Protein AF-A0A948CAR6-F1 (afdb_monomer_lite)

Structure (mmCIF, N/CA/C/O backbone):
data_AF-A0A948CAR6-F1
#
_entry.id   AF-A0A948CAR6-F1
#
loop_
_atom_site.group_PDB
_atom_site.id
_atom_site.type_symbol
_atom_site.label_atom_id
_atom_site.label_alt_id
_atom_site.label_comp_id
_atom_site.label_asym_id
_atom_site.label_entity_id
_atom_site.label_seq_id
_atom_site.pdbx_PDB_ins_code
_atom_site.Cartn_x
_atom_site.Cartn_y
_atom_site.Cartn_z
_atom_site.occupancy
_atom_site.B_iso_or_equiv
_atom_site.auth_seq_id
_atom_site.auth_comp_id
_atom_site.auth_asym_id
_atom_site.auth_atom_id
_atom_site.pdbx_PDB_model_num
ATOM 1 N N . ARG A 1 1 ? 0.632 8.803 -1.531 1.00 84.75 1 ARG A N 1
ATOM 2 C CA . ARG A 1 1 ? 0.399 7.848 -0.410 1.00 84.75 1 ARG A CA 1
ATOM 3 C C . ARG A 1 1 ? -1.047 7.395 -0.493 1.00 84.75 1 ARG A C 1
ATOM 5 O O . ARG A 1 1 ? -1.861 8.176 -0.967 1.00 84.75 1 ARG A O 1
ATOM 12 N N . TYR A 1 2 ? -1.379 6.194 -0.027 1.00 86.69 2 TYR A N 1
ATOM 13 C CA . TYR A 1 2 ? -2.751 5.693 -0.081 1.00 86.69 2 TYR A CA 1
ATOM 14 C C . TYR A 1 2 ? -3.247 5.232 1.288 1.00 86.69 2 TYR A C 1
ATOM 16 O O . TYR A 1 2 ? -2.522 4.604 2.061 1.00 86.69 2 TYR A O 1
ATOM 24 N N . GLN A 1 3 ? -4.511 5.533 1.568 1.00 88.50 3 GLN A N 1
ATOM 25 C CA . GLN A 1 3 ? -5.299 4.881 2.605 1.00 88.50 3 GLN A CA 1
ATOM 26 C C . GLN A 1 3 ? -6.074 3.726 1.987 1.00 88.50 3 GLN A C 1
ATOM 28 O O . GLN A 1 3 ? -6.758 3.893 0.977 1.00 88.50 3 GLN A O 1
ATOM 33 N N . ILE A 1 4 ? -5.990 2.563 2.622 1.00 86.06 4 ILE A N 1
ATOM 34 C CA . ILE A 1 4 ? -6.732 1.368 2.233 1.00 86.06 4 ILE A CA 1
ATOM 35 C C . ILE A 1 4 ? -7.937 1.274 3.164 1.00 86.06 4 ILE A C 1
ATOM 37 O O . ILE A 1 4 ? -7.783 1.155 4.380 1.00 86.06 4 ILE A O 1
ATOM 41 N N . ILE A 1 5 ? -9.136 1.355 2.595 1.00 85.31 5 ILE A N 1
ATOM 42 C CA . ILE A 1 5 ? -10.402 1.437 3.317 1.00 85.31 5 ILE A CA 1
ATOM 43 C C . ILE A 1 5 ? -11.201 0.164 3.078 1.00 85.31 5 ILE A C 1
ATOM 45 O O . ILE A 1 5 ? -11.501 -0.185 1.944 1.00 85.31 5 ILE A O 1
ATOM 49 N N . HIS A 1 6 ? -11.617 -0.505 4.146 1.00 82.06 6 HIS A N 1
ATOM 50 C CA . HIS A 1 6 ? -12.501 -1.663 4.076 1.00 82.06 6 HIS A CA 1
ATOM 51 C C . HIS A 1 6 ? -13.669 -1.467 5.048 1.00 82.06 6 HIS A C 1
ATOM 53 O O . HIS A 1 6 ? -13.465 -1.133 6.214 1.00 82.06 6 HIS A O 1
ATOM 59 N N . LYS A 1 7 ? -14.906 -1.621 4.554 1.00 80.94 7 LYS A N 1
ATOM 60 C CA . LYS A 1 7 ? -16.158 -1.349 5.298 1.00 80.94 7 LYS A CA 1
ATOM 61 C C . LYS A 1 7 ? -16.161 0.019 6.009 1.00 80.94 7 LYS A C 1
ATOM 63 O O . LYS A 1 7 ? -16.523 0.127 7.176 1.00 80.94 7 LYS A O 1
ATOM 68 N N . GLY A 1 8 ? -15.717 1.064 5.307 1.00 79.38 8 GLY A N 1
ATOM 69 C CA . GLY A 1 8 ? -15.725 2.445 5.809 1.00 79.38 8 GLY A CA 1
ATOM 70 C C . GLY A 1 8 ? -14.635 2.789 6.832 1.00 79.38 8 GLY A C 1
ATOM 71 O O . GLY A 1 8 ? -14.614 3.917 7.313 1.00 79.38 8 GLY A O 1
ATOM 72 N N . LYS A 1 9 ? -13.718 1.865 7.151 1.00 77.00 9 LYS A N 1
ATOM 73 C CA . LYS A 1 9 ? -12.598 2.095 8.079 1.00 77.00 9 LYS A CA 1
ATOM 74 C C . LYS A 1 9 ? -11.255 1.966 7.369 1.00 77.00 9 LYS A C 1
ATOM 76 O O . LYS A 1 9 ? -11.115 1.138 6.471 1.00 77.00 9 LYS A O 1
ATOM 81 N N . VAL A 1 10 ? -10.267 2.754 7.789 1.00 81.75 10 VAL A N 1
ATOM 82 C CA . VAL A 1 10 ? -8.881 2.615 7.317 1.00 81.75 10 VAL A CA 1
ATOM 83 C C . VAL A 1 10 ? -8.286 1.352 7.934 1.00 81.75 10 VAL A C 1
ATOM 85 O O . VAL A 1 10 ? -8.264 1.207 9.148 1.00 81.75 10 VAL A O 1
ATOM 88 N N . VAL A 1 11 ? -7.821 0.426 7.103 1.00 79.75 11 VAL A N 1
ATOM 89 C CA . VAL A 1 11 ? -7.259 -0.862 7.544 1.00 79.75 11 VAL A CA 1
ATOM 90 C C . VAL A 1 11 ? -5.771 -0.999 7.234 1.00 79.75 11 VAL A C 1
ATOM 92 O O . VAL A 1 11 ? -5.101 -1.865 7.789 1.00 79.75 11 VAL A O 1
ATOM 95 N N . ALA A 1 12 ? -5.230 -0.146 6.366 1.00 83.44 12 ALA A N 1
ATOM 96 C CA . ALA A 1 12 ? -3.802 -0.078 6.094 1.00 83.44 12 ALA A CA 1
ATOM 97 C C . ALA A 1 12 ? -3.424 1.278 5.486 1.00 83.44 12 ALA A C 1
ATOM 99 O O . ALA A 1 12 ? -4.244 1.943 4.847 1.00 83.44 12 ALA A O 1
ATOM 100 N N . PHE A 1 13 ? -2.160 1.648 5.654 1.00 87.56 13 PHE A N 1
ATOM 101 C CA . PHE A 1 13 ? -1.530 2.732 4.906 1.00 87.56 13 PHE A CA 1
ATOM 102 C C . PHE A 1 13 ? -0.561 2.146 3.894 1.00 87.56 13 PHE A C 1
ATOM 104 O O . PHE A 1 13 ? 0.061 1.117 4.159 1.00 87.56 13 PHE A O 1
ATOM 111 N N . SER A 1 14 ? -0.400 2.801 2.751 1.00 90.38 14 SER A N 1
ATOM 112 C CA . SER A 1 14 ? 0.614 2.406 1.786 1.00 90.38 14 SER A CA 1
ATOM 113 C C . SER A 1 14 ? 1.304 3.580 1.108 1.00 90.38 14 SER A C 1
ATOM 115 O O . SER A 1 14 ? 0.806 4.710 1.028 1.00 90.38 14 SER A O 1
ATOM 117 N N . SER A 1 15 ? 2.505 3.298 0.630 1.00 90.69 15 SER A N 1
ATOM 118 C CA . SER A 1 15 ? 3.352 4.235 -0.091 1.00 90.69 15 SER A CA 1
ATOM 119 C C . SER A 1 15 ? 4.132 3.497 -1.161 1.00 90.69 15 SER A C 1
ATOM 121 O O . SER A 1 15 ? 4.531 2.353 -0.944 1.00 90.69 15 SER A O 1
ATOM 123 N N . ILE A 1 16 ? 4.363 4.173 -2.277 1.00 90.62 16 ILE A N 1
ATOM 124 C CA . ILE A 1 16 ? 5.209 3.697 -3.362 1.00 90.62 16 ILE A CA 1
ATOM 125 C C . ILE A 1 16 ? 6.347 4.693 -3.496 1.00 90.62 16 ILE A C 1
ATOM 127 O O . ILE A 1 16 ? 6.129 5.900 -3.379 1.00 90.62 16 ILE A O 1
ATOM 131 N N . HIS A 1 17 ? 7.551 4.162 -3.657 1.00 91.38 17 HIS A N 1
ATOM 132 C CA . HIS A 1 17 ? 8.781 4.931 -3.786 1.00 91.38 17 HIS A CA 1
ATOM 133 C C . HIS A 1 17 ? 9.592 4.365 -4.941 1.00 91.38 17 HIS A C 1
ATOM 135 O O . HIS A 1 17 ? 9.588 3.152 -5.145 1.00 91.38 17 HIS A O 1
ATOM 141 N N . ASP A 1 18 ? 10.327 5.211 -5.650 1.00 89.88 18 ASP A N 1
ATOM 142 C CA . ASP A 1 18 ? 11.266 4.744 -6.668 1.00 89.88 18 ASP A CA 1
ATOM 143 C C . ASP A 1 18 ? 12.378 3.906 -6.026 1.00 89.88 18 ASP A C 1
ATOM 145 O O . ASP A 1 18 ? 12.909 4.242 -4.960 1.00 89.88 18 ASP A O 1
ATOM 149 N N . HIS A 1 19 ? 12.753 2.798 -6.665 1.00 88.94 19 HIS A N 1
ATOM 150 C CA . HIS A 1 19 ? 13.827 1.961 -6.153 1.00 88.94 19 HIS A CA 1
ATOM 151 C C . HIS A 1 19 ? 15.189 2.610 -6.435 1.00 88.94 19 HIS A C 1
ATOM 153 O O . HIS A 1 19 ? 15.572 2.819 -7.585 1.00 88.94 19 HIS A O 1
ATOM 159 N N . HIS A 1 20 ? 15.978 2.858 -5.385 1.00 81.62 20 HIS A N 1
ATOM 160 C CA . HIS A 1 20 ? 17.252 3.587 -5.488 1.00 81.62 20 HIS A CA 1
ATOM 161 C C . HIS A 1 20 ? 18.255 2.980 -6.485 1.00 81.62 20 HIS A C 1
ATOM 163 O O . HIS A 1 20 ? 19.043 3.710 -7.083 1.00 81.62 20 HIS A O 1
ATOM 169 N N . PHE A 1 21 ? 18.245 1.656 -6.669 1.00 87.50 21 PHE A N 1
ATOM 170 C CA . PHE A 1 21 ? 19.213 0.960 -7.529 1.00 87.50 21 PHE A CA 1
ATOM 171 C C . PHE A 1 21 ? 18.643 0.487 -8.871 1.0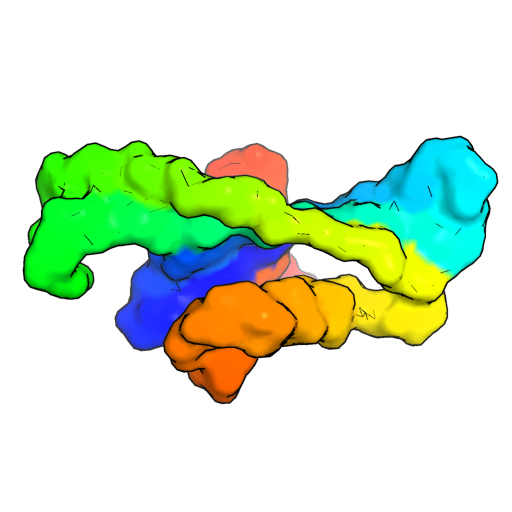0 87.50 21 PHE A C 1
ATOM 173 O O . PHE A 1 21 ? 19.406 0.178 -9.781 1.00 87.50 21 PHE A O 1
ATOM 180 N N . LEU A 1 22 ? 17.318 0.410 -9.008 1.00 88.19 22 LEU A N 1
ATOM 181 C CA . LEU A 1 22 ? 16.657 -0.175 -10.176 1.00 88.19 22 LEU A CA 1
ATOM 182 C C . LEU A 1 22 ? 15.708 0.877 -10.738 1.00 88.19 22 LEU A C 1
ATOM 184 O O . LEU A 1 22 ? 14.584 1.000 -10.273 1.00 88.19 22 LEU A O 1
ATOM 188 N N . LYS A 1 23 ? 16.178 1.642 -11.729 1.00 87.00 23 LYS A N 1
ATOM 189 C CA . LYS A 1 23 ? 15.453 2.808 -12.267 1.00 87.00 23 LYS A CA 1
ATOM 190 C C . LYS A 1 23 ? 14.065 2.482 -12.818 1.00 87.00 23 LYS A C 1
ATOM 192 O O . LYS A 1 23 ? 13.192 3.338 -12.795 1.00 87.00 23 LYS A O 1
ATOM 197 N N . ASP A 1 24 ? 13.870 1.251 -13.276 1.00 92.19 24 ASP A N 1
ATOM 198 C CA . ASP A 1 24 ? 12.600 0.788 -13.838 1.00 92.19 24 ASP A CA 1
ATOM 199 C C . ASP A 1 24 ? 11.724 0.068 -12.806 1.00 92.19 24 ASP A C 1
ATOM 201 O O . ASP A 1 24 ? 10.792 -0.638 -13.188 1.00 92.19 24 ASP A O 1
ATOM 205 N N . HIS A 1 25 ? 12.049 0.183 -11.515 1.00 93.94 25 HIS A N 1
ATOM 206 C CA . HIS A 1 25 ? 11.305 -0.449 -10.433 1.00 93.94 25 HIS A CA 1
ATOM 207 C C . HIS A 1 25 ? 10.919 0.549 -9.344 1.00 93.94 25 HIS A C 1
ATOM 209 O O . HIS A 1 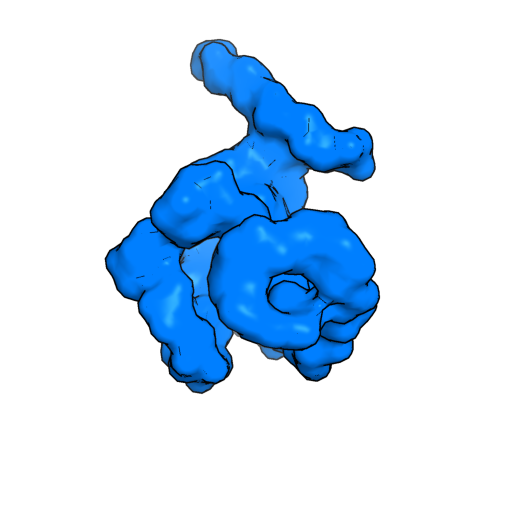25 ? 11.654 1.483 -9.020 1.00 93.94 25 HIS A O 1
ATOM 215 N N . SER A 1 26 ? 9.792 0.258 -8.712 1.00 93.12 26 SER A N 1
ATOM 216 C CA . SER A 1 26 ? 9.291 0.929 -7.528 1.00 93.12 26 SER A CA 1
ATOM 217 C C . SER A 1 26 ? 9.145 -0.072 -6.388 1.00 93.12 26 SER A C 1
ATOM 219 O O . SER A 1 26 ? 8.863 -1.255 -6.590 1.00 93.12 26 SER A O 1
ATOM 221 N N . THR A 1 27 ? 9.318 0.407 -5.164 1.00 92.12 27 THR A N 1
ATOM 222 C CA . THR A 1 27 ? 9.046 -0.347 -3.944 1.00 92.12 27 THR A CA 1
ATOM 223 C C . THR A 1 27 ? 7.686 0.068 -3.416 1.00 92.12 27 THR A C 1
ATOM 225 O O . THR A 1 27 ? 7.498 1.211 -2.990 1.00 92.12 27 THR A O 1
ATOM 228 N N . ALA A 1 28 ? 6.744 -0.870 -3.396 1.00 91.19 28 ALA A N 1
ATOM 229 C CA . ALA A 1 28 ? 5.473 -0.676 -2.722 1.00 91.19 28 ALA A CA 1
ATOM 230 C C . ALA A 1 28 ? 5.587 -1.172 -1.279 1.00 91.19 28 ALA A C 1
ATOM 232 O O . ALA A 1 28 ? 6.103 -2.255 -1.010 1.00 91.19 28 ALA A O 1
ATOM 233 N N . VAL A 1 29 ? 5.089 -0.368 -0.347 1.00 89.56 29 VAL A N 1
ATOM 234 C CA . VAL A 1 29 ? 5.081 -0.654 1.086 1.00 89.56 29 VAL A CA 1
ATOM 235 C C . VAL A 1 29 ? 3.657 -0.512 1.592 1.00 89.56 29 VAL A C 1
ATOM 237 O O . VAL A 1 29 ? 3.017 0.514 1.370 1.00 89.56 29 VAL A O 1
ATOM 240 N N . VAL A 1 30 ? 3.166 -1.527 2.290 1.00 87.50 30 VAL A N 1
ATOM 241 C CA . VAL A 1 30 ? 1.866 -1.567 2.952 1.00 87.50 30 VAL A CA 1
ATOM 242 C C . VAL A 1 30 ? 2.097 -1.832 4.434 1.00 87.50 30 VAL A C 1
ATOM 244 O O . VAL A 1 30 ? 2.772 -2.782 4.825 1.00 87.50 30 VAL A O 1
ATOM 247 N N . VAL A 1 31 ? 1.496 -0.997 5.270 1.00 84.44 31 VAL A N 1
ATOM 248 C CA . VAL A 1 31 ? 1.524 -1.109 6.724 1.00 84.44 31 VAL A CA 1
ATOM 249 C C . VAL A 1 31 ? 0.107 -1.438 7.194 1.00 84.44 31 VAL A C 1
ATOM 251 O O . VAL A 1 31 ? -0.738 -0.538 7.270 1.00 84.44 31 VAL A O 1
ATOM 254 N N . PRO A 1 32 ? -0.194 -2.721 7.472 1.00 76.69 32 PRO A N 1
ATOM 255 C CA . PRO A 1 32 ? -1.489 -3.128 7.994 1.00 76.69 32 PRO A CA 1
ATOM 256 C C . PRO A 1 32 ? -1.721 -2.566 9.394 1.00 76.69 32 PRO A C 1
ATOM 258 O O . PRO A 1 32 ? -0.865 -2.671 10.275 1.00 76.69 32 PRO A O 1
ATOM 261 N N . ILE A 1 33 ? -2.917 -2.037 9.617 1.00 76.75 33 ILE A N 1
ATOM 262 C CA . ILE A 1 33 ? -3.385 -1.604 10.930 1.00 76.75 33 ILE A CA 1
ATOM 263 C C . ILE A 1 33 ? -4.149 -2.781 11.529 1.00 76.75 33 ILE A C 1
ATOM 265 O O . ILE A 1 33 ? -5.143 -3.237 10.964 1.00 76.75 33 ILE A O 1
ATOM 269 N N . THR A 1 34 ? -3.697 -3.298 12.671 1.00 61.16 34 THR A N 1
ATOM 270 C CA . THR A 1 34 ? -4.484 -4.286 13.421 1.00 61.16 34 THR A CA 1
ATOM 271 C C . THR A 1 34 ? -5.178 -3.618 14.598 1.00 61.16 34 THR A C 1
ATOM 273 O O . THR A 1 34 ? -4.537 -2.979 15.434 1.00 61.16 34 THR A O 1
ATOM 276 N N . TYR A 1 35 ? -6.500 -3.776 14.655 1.00 59.19 35 TYR A N 1
ATOM 277 C CA . TYR A 1 35 ? -7.323 -3.398 15.800 1.00 59.19 35 TYR A CA 1
ATOM 278 C C . TYR A 1 35 ? -7.422 -4.609 16.729 1.00 59.19 35 TYR A C 1
ATOM 280 O O . TYR A 1 35 ? -7.860 -5.682 16.312 1.00 59.19 35 TYR A O 1
ATOM 288 N N . LYS A 1 36 ? -6.968 -4.483 17.977 1.00 47.28 36 LYS A N 1
ATOM 289 C CA . LYS A 1 36 ? -6.824 -5.628 18.886 1.00 47.28 36 LYS A CA 1
ATOM 290 C C . LYS A 1 36 ? -8.102 -5.890 19.703 1.00 47.28 36 LYS A C 1
ATOM 292 O O . LYS A 1 36 ? -8.124 -5.590 20.883 1.00 47.28 36 LYS A O 1
ATOM 297 N N . GLY A 1 37 ? -9.175 -6.416 19.104 1.00 51.06 37 GLY A N 1
ATOM 298 C CA . GLY A 1 37 ? -10.441 -6.722 19.804 1.00 51.06 37 GLY A CA 1
ATOM 299 C C . GLY A 1 37 ? -11.635 -6.895 18.859 1.00 51.06 37 GLY A C 1
ATOM 300 O O . GLY A 1 37 ? -11.438 -7.095 17.660 1.00 51.06 37 GLY A O 1
ATOM 301 N N . LYS A 1 38 ? -12.879 -6.837 19.374 1.00 47.06 38 LYS A N 1
ATOM 302 C CA . LYS A 1 38 ? -14.070 -6.778 18.504 1.00 47.06 38 LYS A CA 1
ATOM 303 C C . LYS A 1 38 ? -13.913 -5.566 17.588 1.00 47.06 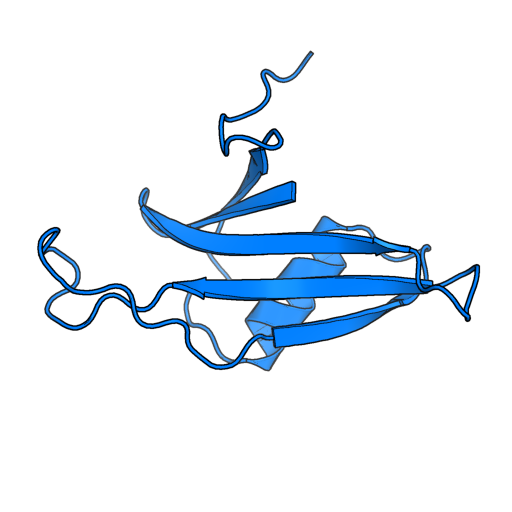38 LYS A C 1
ATOM 305 O O . LYS A 1 38 ? -13.538 -4.496 18.054 1.00 47.06 38 LYS A O 1
ATOM 310 N N . TRP A 1 39 ? -14.214 -5.747 16.305 1.00 52.69 39 TRP A N 1
ATOM 311 C CA . TRP A 1 39 ? -14.044 -4.809 15.179 1.00 52.69 39 TRP A CA 1
ATOM 312 C C . TRP A 1 39 ? -14.617 -3.380 15.383 1.00 52.69 39 TRP A C 1
ATOM 314 O O . TRP A 1 39 ? -14.512 -2.520 14.506 1.00 52.69 39 TRP A O 1
ATOM 324 N N . GLU A 1 40 ? -15.251 -3.129 16.525 1.00 46.84 40 GLU A N 1
ATOM 325 C CA . GLU A 1 40 ? -16.053 -1.968 16.892 1.00 46.84 40 GLU A CA 1
ATOM 326 C C . GLU A 1 40 ? -15.399 -1.074 17.956 1.00 46.84 40 GLU A C 1
ATOM 328 O O . GLU A 1 40 ? -15.832 0.063 18.111 1.00 46.84 40 GLU A O 1
ATOM 333 N N . ASP A 1 41 ? -14.352 -1.523 18.655 1.00 47.06 41 ASP A N 1
ATOM 334 C CA . ASP A 1 41 ? -13.807 -0.771 19.792 1.00 47.06 41 ASP A CA 1
ATOM 335 C C . ASP A 1 41 ? -12.655 0.172 19.380 1.00 47.06 41 ASP A C 1
ATOM 337 O O . ASP A 1 41 ? -11.562 -0.248 18.991 1.00 47.06 41 ASP A O 1
ATOM 341 N N . ALA A 1 42 ? -12.933 1.478 19.445 1.00 48.47 42 ALA A N 1
ATOM 342 C CA . ALA A 1 42 ? -12.030 2.566 19.065 1.00 48.47 42 ALA A CA 1
ATOM 343 C C . ALA A 1 42 ? -10.919 2.853 20.097 1.00 48.47 42 ALA A C 1
ATOM 345 O O . ALA A 1 42 ? -10.045 3.676 19.835 1.00 48.47 42 ALA A O 1
ATOM 346 N N . THR A 1 43 ? -10.933 2.192 21.260 1.00 45.81 43 THR A N 1
ATOM 347 C CA . THR A 1 43 ? -9.954 2.403 22.345 1.00 45.81 43 THR A CA 1
ATOM 348 C C . THR A 1 43 ? -8.717 1.505 22.240 1.00 45.81 43 THR A C 1
ATOM 350 O O . THR A 1 43 ? -7.777 1.609 23.032 1.00 45.81 43 THR A O 1
ATOM 353 N N . LEU A 1 44 ? -8.693 0.604 21.257 1.00 47.56 44 LEU A N 1
ATOM 354 C CA . LEU A 1 44 ? -7.701 -0.457 21.174 1.00 47.56 44 LEU A CA 1
ATOM 355 C C . LEU A 1 44 ? -6.386 0.016 20.553 1.00 47.56 44 LEU A C 1
ATOM 357 O O . LEU A 1 44 ? -6.354 0.585 19.462 1.00 47.56 44 LEU A O 1
ATOM 361 N N . LYS A 1 45 ? -5.279 -0.291 21.242 1.00 45.81 45 LYS A N 1
ATOM 362 C CA . LYS A 1 45 ? -3.910 -0.017 20.781 1.00 45.81 45 LYS A CA 1
ATOM 363 C C . LYS A 1 45 ? -3.698 -0.561 19.366 1.00 45.81 45 LYS A C 1
ATOM 365 O O . LYS A 1 45 ? -3.813 -1.766 19.143 1.00 45.81 45 LYS A O 1
ATOM 370 N N . VAL A 1 46 ? -3.327 0.329 18.447 1.00 51.00 46 VAL A N 1
ATOM 371 C CA . VAL A 1 46 ? -2.866 -0.026 17.103 1.00 51.00 46 VAL A CA 1
ATOM 372 C C . VAL A 1 46 ? -1.575 -0.828 17.239 1.00 51.00 46 VAL A C 1
ATOM 374 O O . VAL A 1 46 ? -0.565 -0.305 17.709 1.00 51.00 46 VAL A O 1
ATOM 377 N N . THR A 1 47 ? -1.593 -2.097 16.839 1.00 48.75 47 THR A N 1
ATOM 378 C CA . THR A 1 47 ? -0.359 -2.856 16.611 1.00 48.75 47 THR A CA 1
ATOM 379 C C . THR A 1 47 ? -0.064 -2.872 15.117 1.00 48.75 47 THR A C 1
ATOM 381 O O . THR A 1 47 ? -0.907 -3.264 14.306 1.00 48.75 47 THR A O 1
ATOM 384 N N . TYR A 1 48 ? 1.128 -2.423 14.737 1.00 53.75 48 TYR A N 1
ATOM 385 C CA . TYR A 1 48 ? 1.636 -2.607 13.384 1.00 53.75 48 TYR A CA 1
ATOM 386 C C . TYR A 1 48 ? 1.966 -4.092 13.223 1.00 53.75 48 TYR A C 1
ATOM 388 O O . TYR A 1 48 ? 2.798 -4.623 13.958 1.00 53.75 48 TYR A O 1
ATOM 396 N N . LYS A 1 49 ? 1.257 -4.786 12.328 1.00 57.56 49 LYS A N 1
ATOM 397 C CA . LYS A 1 49 ? 1.682 -6.121 11.885 1.00 57.56 49 LYS A CA 1
ATOM 398 C C . LYS A 1 49 ? 2.910 -5.949 10.984 1.00 57.56 49 LYS A C 1
ATOM 400 O O . LYS A 1 49 ? 3.140 -4.837 10.507 1.00 57.56 49 LYS A O 1
ATOM 405 N N . ASP A 1 50 ? 3.670 -7.020 10.761 1.00 66.88 50 ASP A N 1
ATOM 406 C CA . ASP A 1 50 ? 4.860 -6.995 9.904 1.00 66.88 50 ASP A CA 1
ATOM 407 C C . ASP A 1 50 ? 4.605 -6.200 8.621 1.00 66.88 50 ASP A C 1
ATOM 409 O O . ASP A 1 50 ? 3.617 -6.422 7.913 1.00 66.88 50 ASP A O 1
ATOM 413 N N . LEU A 1 51 ? 5.484 -5.231 8.374 1.00 76.62 51 LEU A N 1
ATOM 414 C CA . LEU A 1 51 ? 5.423 -4.372 7.206 1.00 76.62 51 LEU A CA 1
ATOM 415 C C . LEU A 1 51 ? 5.521 -5.235 5.950 1.00 76.62 51 LEU A C 1
ATOM 417 O O . LEU A 1 51 ? 6.432 -6.045 5.785 1.00 76.62 51 LEU A O 1
ATOM 421 N N . ILE A 1 52 ? 4.564 -5.038 5.060 1.00 85.00 52 ILE A N 1
ATOM 422 C CA . ILE A 1 52 ? 4.471 -5.746 3.798 1.00 85.00 52 ILE A CA 1
ATOM 423 C C . ILE A 1 52 ? 5.159 -4.879 2.757 1.00 85.00 52 ILE A C 1
ATOM 425 O O . ILE A 1 52 ? 4.775 -3.728 2.576 1.00 85.00 52 ILE A O 1
ATOM 429 N N . HIS A 1 53 ? 6.151 -5.402 2.054 1.00 89.50 53 HIS A N 1
ATOM 430 C CA . HIS A 1 53 ? 6.758 -4.675 0.948 1.00 89.50 53 HIS A CA 1
ATOM 431 C C . HIS A 1 53 ? 7.199 -5.628 -0.149 1.00 89.50 53 HIS A C 1
ATOM 433 O O . HIS A 1 53 ? 7.465 -6.800 0.112 1.00 89.50 53 HIS A O 1
ATOM 439 N N . ASP A 1 54 ? 7.241 -5.116 -1.371 1.00 91.12 54 ASP A N 1
ATOM 440 C CA . ASP A 1 54 ? 7.793 -5.816 -2.525 1.00 91.12 54 ASP A CA 1
ATOM 441 C C . ASP A 1 54 ? 8.175 -4.800 -3.606 1.00 91.12 54 ASP A C 1
ATOM 443 O O . ASP A 1 54 ? 7.787 -3.626 -3.554 1.00 91.12 54 ASP A O 1
ATOM 447 N N . MET A 1 55 ? 8.948 -5.265 -4.578 1.00 92.31 55 MET A N 1
ATOM 448 C CA . MET A 1 55 ? 9.388 -4.486 -5.723 1.00 92.31 55 MET A CA 1
ATOM 449 C C . MET A 1 55 ? 8.562 -4.835 -6.955 1.00 92.31 55 MET A C 1
ATOM 451 O O . MET A 1 55 ? 8.268 -5.999 -7.228 1.00 92.31 55 MET A O 1
ATOM 455 N N . PHE A 1 56 ? 8.226 -3.813 -7.731 1.00 92.75 56 PHE A N 1
ATOM 456 C CA . PHE A 1 56 ? 7.438 -3.944 -8.946 1.00 92.75 56 PHE A CA 1
ATOM 457 C C . PHE A 1 56 ? 8.096 -3.163 -10.078 1.00 92.75 56 PHE A C 1
ATOM 459 O O . PHE A 1 56 ? 8.669 -2.107 -9.824 1.00 92.75 56 PHE A O 1
ATOM 466 N N . PRO A 1 57 ? 7.997 -3.631 -11.331 1.00 94.19 57 PRO A N 1
ATOM 467 C CA . PRO A 1 57 ? 8.336 -2.802 -12.478 1.00 94.19 57 PRO A CA 1
ATOM 468 C C . PRO A 1 57 ? 7.442 -1.554 -12.526 1.00 94.19 57 PRO A C 1
ATOM 470 O O . PRO A 1 57 ? 6.235 -1.657 -12.296 1.00 94.19 57 PRO A O 1
ATOM 473 N N . ASN A 1 58 ? 7.990 -0.406 -12.926 1.00 90.62 58 ASN A N 1
ATOM 474 C CA . ASN A 1 58 ? 7.255 0.865 -13.056 1.00 90.62 58 ASN A CA 1
ATOM 475 C C . ASN A 1 58 ? 6.118 0.809 -14.092 1.00 90.62 58 ASN A C 1
ATOM 477 O O . ASN A 1 58 ? 5.237 1.664 -14.107 1.00 90.62 58 ASN A O 1
ATOM 481 N N . SER A 1 59 ? 6.103 -0.212 -14.955 1.00 92.56 59 SER A N 1
ATOM 482 C CA . SER A 1 59 ? 4.990 -0.486 -15.868 1.00 92.56 59 SER A CA 1
ATOM 483 C C . SER A 1 59 ? 3.722 -0.970 -15.153 1.00 92.56 59 SER A C 1
ATOM 485 O O . SER A 1 59 ? 2.641 -0.944 -15.739 1.00 92.56 59 SER A O 1
ATOM 487 N N . VAL A 1 60 ? 3.836 -1.461 -13.914 1.00 91.88 60 VAL A N 1
ATOM 488 C CA . VAL A 1 60 ? 2.697 -1.892 -13.098 1.00 91.88 60 VAL A CA 1
ATOM 489 C C . VAL A 1 60 ? 2.092 -0.669 -12.423 1.00 91.88 60 VAL A C 1
ATOM 491 O O . VAL A 1 60 ? 2.786 0.051 -11.710 1.00 91.88 60 VAL A O 1
ATOM 494 N N . LYS A 1 61 ? 0.784 -0.454 -12.597 1.00 90.62 61 LYS A N 1
ATOM 495 C CA . LYS A 1 61 ? 0.081 0.657 -11.946 1.00 90.62 61 LYS A CA 1
ATOM 496 C C . LYS A 1 61 ? 0.194 0.558 -10.431 1.00 90.62 61 LYS A C 1
ATOM 498 O O . LYS A 1 61 ? 0.013 -0.515 -9.864 1.00 90.62 61 LYS A O 1
ATOM 503 N N . GLU A 1 62 ? 0.392 1.698 -9.785 1.00 88.94 62 GLU A N 1
ATOM 504 C CA . GLU A 1 62 ? 0.524 1.822 -8.332 1.00 88.94 62 GLU A CA 1
ATOM 505 C C . GLU A 1 62 ? -0.561 1.070 -7.541 1.00 88.94 62 GLU A C 1
ATOM 507 O O . GLU A 1 62 ? -0.273 0.315 -6.609 1.00 88.94 62 GLU A O 1
ATOM 512 N N . GLU A 1 63 ? -1.818 1.210 -7.960 1.00 87.06 63 GLU A N 1
ATOM 513 C CA . GLU A 1 63 ? -2.952 0.510 -7.356 1.00 87.06 63 GLU A CA 1
ATOM 514 C C . GLU A 1 63 ? -2.827 -1.018 -7.439 1.00 87.06 63 GLU A C 1
ATOM 516 O O . GLU A 1 63 ? -3.113 -1.724 -6.467 1.00 87.06 63 GLU A O 1
ATOM 521 N N . ASP A 1 64 ? -2.341 -1.536 -8.565 1.00 88.88 64 ASP A N 1
ATOM 522 C CA . ASP A 1 64 ? -2.165 -2.971 -8.770 1.00 88.88 64 ASP A CA 1
ATOM 523 C C . ASP A 1 64 ? -0.985 -3.515 -7.954 1.00 88.88 64 ASP A C 1
ATOM 525 O O . ASP A 1 64 ? -1.052 -4.642 -7.455 1.00 88.88 64 ASP A O 1
ATOM 529 N N . GLN A 1 65 ? 0.068 -2.719 -7.743 1.00 90.00 65 GLN A N 1
ATOM 530 C CA . GLN A 1 65 ? 1.175 -3.075 -6.844 1.00 90.00 65 GLN A CA 1
ATOM 531 C C . GLN A 1 65 ? 0.662 -3.284 -5.408 1.00 90.00 65 GLN A C 1
ATOM 533 O O . GLN A 1 65 ? 0.909 -4.319 -4.782 1.00 90.00 65 GLN A O 1
ATOM 538 N N . ILE A 1 66 ? -0.139 -2.340 -4.903 1.00 88.56 66 ILE A N 1
ATOM 539 C CA . ILE A 1 66 ? -0.708 -2.385 -3.546 1.00 88.56 66 ILE A CA 1
ATOM 540 C C . ILE A 1 66 ? -1.706 -3.541 -3.393 1.00 88.56 66 ILE A C 1
ATOM 542 O O . ILE A 1 66 ? -1.660 -4.271 -2.398 1.00 88.56 66 ILE A O 1
ATOM 546 N N . LYS A 1 67 ? -2.589 -3.758 -4.376 1.00 85.06 67 LYS A N 1
ATOM 547 C CA . LYS A 1 67 ? -3.533 -4.890 -4.365 1.00 85.06 67 LYS A CA 1
ATOM 548 C C . LYS A 1 67 ? -2.813 -6.236 -4.358 1.00 85.06 67 LYS A C 1
ATOM 550 O O . LYS A 1 67 ? -3.214 -7.129 -3.608 1.00 85.06 67 LYS A O 1
ATOM 555 N N . ASN A 1 68 ? -1.739 -6.376 -5.138 1.00 87.12 68 ASN A N 1
ATOM 556 C CA . ASN A 1 68 ? -0.913 -7.585 -5.141 1.00 87.12 68 ASN A CA 1
ATOM 557 C C . ASN A 1 68 ? -0.320 -7.867 -3.757 1.00 87.12 68 ASN A C 1
ATOM 559 O O . ASN A 1 68 ? -0.412 -8.996 -3.270 1.00 87.12 68 ASN A O 1
ATOM 563 N N . LEU A 1 69 ? 0.224 -6.845 -3.092 1.00 86.75 69 LEU A N 1
ATOM 564 C CA . LEU A 1 69 ? 0.750 -6.967 -1.732 1.00 86.75 69 LEU A CA 1
ATOM 565 C C . LEU A 1 69 ? -0.316 -7.426 -0.728 1.00 86.75 69 LEU A C 1
ATOM 567 O O . LEU A 1 69 ? -0.099 -8.385 0.016 1.00 86.75 69 LEU A O 1
ATOM 571 N N . LEU A 1 70 ? -1.493 -6.797 -0.743 1.00 81.44 70 LEU A N 1
ATOM 572 C CA . LEU A 1 70 ? -2.609 -7.168 0.13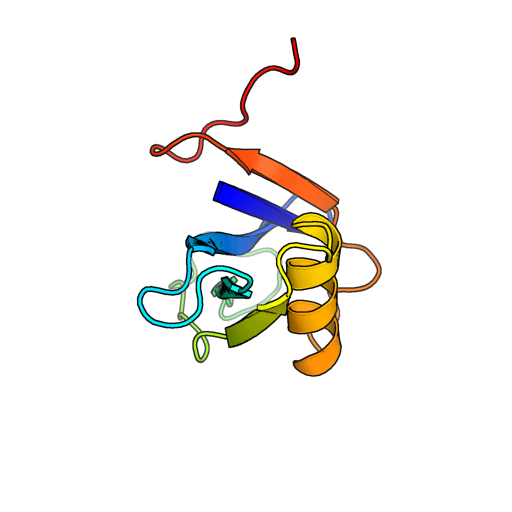4 1.00 81.44 70 LEU A CA 1
ATOM 573 C C . LEU A 1 70 ? -3.103 -8.600 -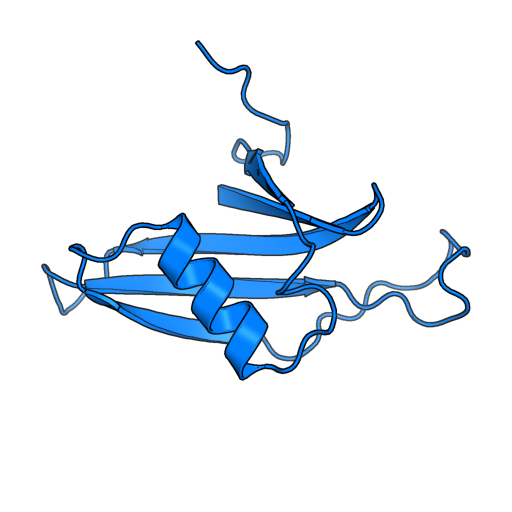0.118 1.00 81.44 70 LEU A C 1
ATOM 575 O O . LEU A 1 70 ? -3.397 -9.332 0.831 1.00 81.44 70 LEU A O 1
ATOM 579 N N . GLY A 1 71 ? -3.175 -9.008 -1.389 1.00 77.44 71 GLY A N 1
ATOM 580 C CA . GLY A 1 71 ? -3.598 -10.347 -1.795 1.00 77.44 71 GLY A CA 1
ATOM 581 C C . GLY A 1 71 ? -2.629 -11.443 -1.346 1.00 77.44 71 GLY A C 1
ATOM 582 O O . GLY A 1 71 ? -3.066 -12.470 -0.823 1.00 77.44 71 GLY A O 1
ATOM 583 N N . ARG A 1 72 ? -1.315 -11.217 -1.484 1.00 73.50 72 ARG A N 1
ATOM 584 C CA . ARG A 1 72 ? -0.272 -12.179 -1.075 1.00 73.50 72 ARG A CA 1
ATOM 585 C C . ARG A 1 72 ? -0.251 -12.424 0.429 1.00 73.50 72 ARG A C 1
ATOM 587 O O . ARG A 1 72 ? -0.089 -13.561 0.862 1.00 73.50 72 ARG A O 1
ATOM 594 N N . TYR A 1 73 ? -0.498 -11.388 1.224 1.00 69.19 73 TYR A N 1
ATOM 595 C CA . TYR A 1 73 ? -0.518 -11.495 2.684 1.00 69.19 73 TYR A CA 1
ATOM 596 C C . TYR A 1 73 ? -1.820 -12.065 3.260 1.00 69.19 73 TYR A C 1
ATOM 598 O O . TYR A 1 73 ? -2.013 -12.043 4.478 1.00 69.19 73 TYR A O 1
ATOM 606 N N . ARG A 1 74 ? -2.716 -12.593 2.405 1.00 63.16 74 ARG A N 1
ATOM 607 C CA . ARG A 1 74 ? -4.036 -13.130 2.782 1.00 63.16 74 ARG A CA 1
ATOM 608 C C . ARG A 1 74 ? -4.822 -12.177 3.691 1.00 63.16 74 ARG A C 1
ATOM 610 O O . ARG A 1 74 ? -5.609 -12.623 4.524 1.00 63.16 74 ARG A O 1
ATOM 617 N N . ALA A 1 75 ? -4.614 -10.868 3.554 1.00 63.91 75 ALA A N 1
ATOM 618 C CA . ALA A 1 75 ? -5.435 -9.900 4.255 1.00 63.91 75 ALA A CA 1
ATOM 619 C C . ALA A 1 75 ? -6.841 -9.987 3.649 1.00 63.91 75 ALA A C 1
ATOM 621 O O . ALA A 1 75 ? -7.017 -9.732 2.457 1.00 63.91 75 ALA A O 1
ATOM 622 N N . GLU A 1 76 ? -7.842 -10.357 4.453 1.00 60.09 76 GLU A N 1
ATOM 623 C CA . GLU A 1 76 ? -9.239 -10.529 4.009 1.00 60.09 76 GLU A CA 1
ATOM 624 C C . GLU A 1 76 ? -9.787 -9.291 3.272 1.00 60.09 76 GLU A C 1
ATOM 626 O O . GLU A 1 76 ? -10.706 -9.375 2.458 1.00 60.09 76 GLU A O 1
ATOM 631 N N . TRP A 1 77 ? -9.170 -8.135 3.509 1.00 66.06 77 TRP A N 1
ATOM 632 C CA . TRP A 1 77 ? -9.521 -6.848 2.928 1.00 66.06 77 TRP A CA 1
ATOM 633 C C . TRP A 1 77 ? -9.178 -6.729 1.438 1.00 66.06 77 TRP A C 1
ATOM 635 O O . TRP A 1 77 ? -9.861 -5.993 0.736 1.00 66.06 77 TRP A O 1
ATOM 645 N N . GLY A 1 78 ? -8.178 -7.452 0.914 1.00 64.88 78 GLY A N 1
ATOM 646 C CA . GLY A 1 78 ? -7.619 -7.207 -0.428 1.00 64.88 78 GLY A CA 1
ATOM 647 C C . GLY A 1 78 ? -8.627 -7.259 -1.587 1.00 64.88 78 GLY A C 1
ATOM 648 O O . GLY A 1 78 ? -8.451 -6.566 -2.582 1.00 64.88 78 GLY A O 1
ATOM 649 N N . LYS A 1 79 ? -9.718 -8.027 -1.452 1.00 67.00 79 LYS A N 1
ATOM 650 C CA . LYS A 1 79 ? -10.761 -8.153 -2.492 1.00 67.00 79 LYS A CA 1
ATOM 651 C C . LYS A 1 79 ? -11.836 -7.065 -2.456 1.00 67.00 79 LYS A C 1
ATOM 653 O O . LYS A 1 79 ? -12.583 -6.922 -3.413 1.00 67.00 79 LYS A O 1
ATOM 658 N N . SER A 1 80 ? -11.971 -6.357 -1.340 1.00 72.94 80 SER A N 1
ATOM 659 C CA . SER A 1 80 ? -13.092 -5.434 -1.088 1.00 72.94 80 SER A CA 1
ATOM 660 C C . SER A 1 80 ? -12.650 -4.113 -0.462 1.00 72.94 80 SER A C 1
ATOM 662 O O . SER A 1 80 ? -13.482 -3.332 -0.002 1.00 72.94 80 SER A O 1
ATOM 664 N N . ALA A 1 81 ? -11.342 -3.875 -0.402 1.00 77.69 81 ALA A N 1
ATOM 665 C CA . ALA A 1 81 ? -10.785 -2.616 0.033 1.00 77.69 81 ALA A CA 1
ATOM 666 C C . ALA A 1 81 ? -10.774 -1.618 -1.127 1.00 77.69 81 ALA A C 1
ATOM 668 O O . ALA A 1 81 ? -10.398 -1.952 -2.250 1.00 77.69 81 ALA A O 1
ATOM 669 N N . THR A 1 82 ? -11.170 -0.387 -0.837 1.00 85.06 82 THR A N 1
ATOM 670 C CA . THR A 1 82 ? -11.012 0.756 -1.729 1.00 85.06 82 THR A CA 1
ATOM 671 C C . THR A 1 82 ? -9.769 1.536 -1.333 1.00 85.06 82 THR A C 1
ATOM 673 O O . THR A 1 82 ? -9.379 1.557 -0.165 1.00 85.06 82 THR A O 1
ATOM 676 N N . MET A 1 83 ? -9.124 2.172 -2.303 1.00 86.12 83 MET A N 1
ATOM 677 C CA . MET A 1 83 ? -7.963 3.015 -2.050 1.00 86.12 83 MET A CA 1
ATOM 678 C C . MET A 1 83 ? -8.331 4.482 -2.214 1.00 86.12 83 MET A C 1
ATOM 680 O O . MET A 1 83 ? -9.048 4.844 -3.143 1.00 86.12 83 MET A O 1
ATOM 684 N N . LYS A 1 84 ? -7.823 5.325 -1.316 1.00 85.81 84 LYS A N 1
ATOM 685 C CA . LYS A 1 84 ? -7.892 6.781 -1.446 1.00 85.81 84 LYS A CA 1
ATOM 686 C C . LYS A 1 84 ? -6.497 7.361 -1.389 1.00 85.81 84 LYS A C 1
ATOM 688 O O . LYS A 1 84 ? -5.747 7.059 -0.461 1.00 85.81 84 LYS A O 1
ATOM 693 N N . GLU A 1 85 ? -6.159 8.185 -2.368 1.00 85.44 85 GLU A N 1
ATOM 694 C CA . GLU A 1 85 ? -4.916 8.938 -2.328 1.00 85.44 85 GLU A CA 1
ATOM 695 C C . GLU A 1 85 ? -4.999 10.004 -1.232 1.00 85.44 85 GLU A C 1
ATOM 697 O O . GLU A 1 85 ? -6.008 10.701 -1.081 1.00 85.44 85 GLU A O 1
ATOM 702 N N . VAL A 1 86 ? -3.935 10.103 -0.443 1.00 81.94 86 VAL A N 1
ATOM 703 C CA . VAL A 1 86 ? -3.832 11.057 0.655 1.00 81.94 86 VAL A CA 1
ATOM 704 C C . VAL A 1 86 ? -2.557 11.878 0.568 1.00 81.94 86 VAL A C 1
ATOM 706 O O . VAL A 1 86 ? -1.539 11.430 0.023 1.00 81.94 86 VAL A O 1
ATOM 709 N N . ASP A 1 87 ? -2.626 13.088 1.117 1.00 82.44 87 ASP A N 1
ATOM 710 C CA . ASP A 1 87 ? -1.472 13.957 1.311 1.00 82.44 87 ASP A CA 1
ATOM 711 C C . ASP A 1 87 ? -0.506 13.412 2.386 1.00 82.44 87 ASP A C 1
ATOM 713 O O . ASP A 1 87 ? -0.637 12.298 2.907 1.00 82.44 87 ASP A O 1
ATOM 717 N N . GLU A 1 88 ? 0.526 14.194 2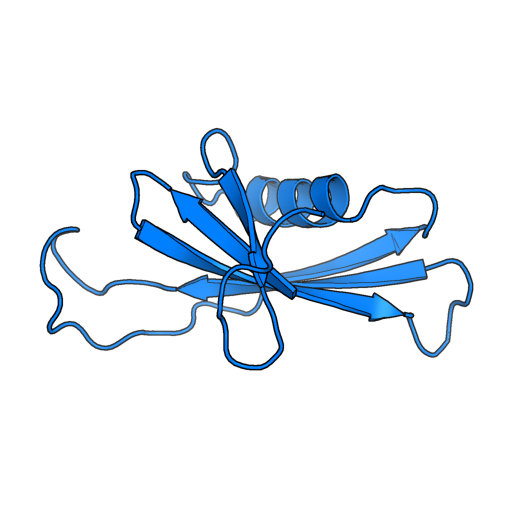.694 1.00 72.94 88 GLU A N 1
ATOM 718 C CA . GLU A 1 88 ? 1.528 13.844 3.702 1.00 72.94 88 GLU A CA 1
ATOM 719 C C . GLU A 1 88 ? 0.976 13.805 5.140 1.00 72.94 88 GLU A C 1
ATOM 721 O O . GLU A 1 88 ? 1.549 13.108 5.981 1.00 72.94 88 GLU A O 1
ATOM 726 N N . TRP A 1 89 ? -0.157 14.469 5.385 1.00 71.19 89 TRP A N 1
ATOM 727 C CA . TRP A 1 89 ? -0.871 14.553 6.662 1.00 71.19 89 TRP A CA 1
ATOM 728 C C . TRP A 1 89 ? -1.999 13.515 6.786 1.00 71.19 89 TRP A C 1
ATOM 730 O O . TRP A 1 89 ? -2.576 13.350 7.859 1.00 71.19 89 TRP A O 1
ATOM 740 N N . GLY A 1 90 ? -2.292 12.772 5.715 1.00 65.31 90 GLY A N 1
ATOM 741 C CA . GLY A 1 90 ? -3.344 11.760 5.674 1.00 65.31 90 GLY A CA 1
ATOM 742 C C . GLY A 1 90 ? -4.727 12.294 5.288 1.00 65.31 90 GLY A C 1
ATOM 743 O O . GLY A 1 90 ? -5.706 11.557 5.424 1.00 65.31 90 GLY A O 1
ATOM 744 N N . HIS A 1 91 ? -4.835 13.529 4.792 1.00 75.81 91 HIS A N 1
ATOM 745 C CA . HIS A 1 91 ? -6.082 14.049 4.238 1.00 75.81 91 HIS A CA 1
ATOM 746 C C . HIS A 1 91 ? -6.310 13.508 2.829 1.00 75.81 91 HIS A C 1
ATOM 748 O O . HIS A 1 91 ? -5.385 13.433 2.019 1.00 75.81 91 HIS A O 1
ATOM 754 N N . ILE A 1 92 ? -7.558 13.144 2.527 1.00 76.00 92 ILE A N 1
ATOM 755 C CA . ILE A 1 92 ? -7.965 12.720 1.183 1.00 76.00 92 ILE A CA 1
ATOM 756 C C . ILE A 1 92 ? -7.733 13.887 0.226 1.00 76.00 92 ILE A C 1
ATOM 758 O O . ILE A 1 92 ? -8.279 14.971 0.438 1.00 76.00 92 ILE A O 1
ATOM 762 N N . ARG A 1 93 ? -6.939 13.666 -0.827 1.00 69.06 93 ARG A N 1
ATOM 763 C CA . ARG A 1 93 ? -6.750 14.687 -1.860 1.00 69.06 93 ARG A CA 1
ATOM 764 C C . ARG A 1 93 ? -8.077 14.891 -2.605 1.00 69.06 93 ARG A C 1
ATOM 766 O O . ARG A 1 93 ? -8.681 13.897 -3.016 1.00 69.06 93 ARG A O 1
ATOM 773 N N . PRO A 1 94 ? -8.565 16.133 -2.773 1.00 54.47 94 PRO A N 1
ATOM 774 C CA . PRO A 1 94 ? -9.697 16.378 -3.654 1.00 54.47 94 PRO A CA 1
ATOM 775 C C . PRO A 1 94 ? -9.291 15.988 -5.080 1.00 54.47 94 PRO A C 1
ATOM 777 O O . PRO A 1 94 ? -8.232 16.393 -5.558 1.00 54.47 94 PRO A O 1
ATOM 780 N N . HIS A 1 95 ? -10.106 15.162 -5.737 1.00 52.75 95 HIS A N 1
ATOM 781 C CA . HIS A 1 95 ? -9.946 14.895 -7.163 1.00 52.75 95 HIS A CA 1
ATOM 782 C C . HIS A 1 95 ? -10.207 16.204 -7.919 1.00 52.75 95 HIS A C 1
ATOM 784 O O . HIS A 1 95 ? -11.301 16.757 -7.799 1.00 52.75 95 HIS A O 1
ATOM 790 N N . ASN A 1 96 ? -9.197 16.695 -8.643 1.00 43.91 96 ASN A N 1
ATOM 791 C CA . ASN A 1 96 ? -9.376 17.706 -9.687 1.00 43.91 96 ASN A CA 1
ATOM 792 C C . ASN A 1 96 ? -9.957 17.063 -10.946 1.00 43.91 96 ASN A C 1
ATOM 794 O O . ASN A 1 96 ? -9.538 15.924 -11.258 1.00 43.91 96 ASN A O 1
#

pLDDT: mean 76.46, std 15.15, range [43.91, 94.19]

Sequence (96 aa):
RYQIIHKGKVVAFSSIHDHHFLKDHSTAVVVPITYKGKWEDATLKVTYKDLIHDMFPNSVKEEDQIKNLLGRYRAEWGKSATMKEVDEWGHIRPHN

Secondary structure (DSSP, 8-state):
-EEEEETTEEEEEEEEEE-SS-TTEEEEEEEEEEP-SSTT-TTS--EE---EEEEEETTS-HHHHHHHHHHHTT-GGGGT-EEEEB-TTSPBPPP-

Foldseek 3Di:
DKFWDAPRDGFKDKDWAQDPPDNQKIKIKIWGWDFPDPPPDPVGDTDTDPIFMDMDGNVDDNLRRVLVSCVVVVPVSSVGIDMFDADPVRHGDDDD

Radius of gyration: 13.94 Å; chains: 1; bounding box: 35×31×38 Å